Protein AF-A0A7C1DIM2-F1 (afdb_monomer_lite)

Structure (mmCIF, N/CA/C/O backbone):
data_AF-A0A7C1DIM2-F1
#
_entry.id   AF-A0A7C1DIM2-F1
#
loop_
_atom_site.group_PDB
_atom_site.id
_atom_site.type_symbol
_atom_site.label_atom_id
_atom_site.label_alt_id
_atom_site.label_comp_id
_atom_site.label_asym_id
_atom_site.label_entity_id
_atom_site.label_seq_id
_atom_site.pdbx_PDB_ins_code
_atom_site.Cartn_x
_atom_site.Cartn_y
_atom_site.Cartn_z
_atom_site.occupancy
_atom_site.B_iso_or_equiv
_atom_site.auth_seq_id
_atom_site.auth_comp_id
_atom_site.auth_asym_id
_atom_site.auth_atom_id
_atom_site.pdbx_PDB_model_num
ATOM 1 N N . MET A 1 1 ? -17.352 -1.803 -14.421 1.00 84.50 1 MET A N 1
ATOM 2 C CA . MET A 1 1 ? -17.605 -0.349 -14.544 1.00 84.50 1 MET A CA 1
ATOM 3 C C . MET A 1 1 ? -16.913 0.387 -13.408 1.00 84.50 1 MET A C 1
ATOM 5 O O . MET A 1 1 ? -17.010 -0.061 -12.271 1.00 84.50 1 MET A O 1
ATOM 9 N N . TRP A 1 2 ? -16.208 1.483 -13.698 1.00 91.88 2 TRP A N 1
ATOM 10 C CA . TRP A 1 2 ? -15.496 2.298 -12.698 1.00 91.88 2 TRP A CA 1
ATOM 11 C C . TRP A 1 2 ? -16.422 2.779 -11.565 1.00 91.88 2 TRP A C 1
ATOM 13 O O . TRP A 1 2 ? -16.043 2.716 -10.401 1.00 91.88 2 TRP A O 1
ATOM 23 N N . ILE A 1 3 ? -17.680 3.097 -11.897 1.00 95.25 3 ILE A N 1
ATOM 24 C CA . ILE A 1 3 ? -18.741 3.453 -10.940 1.00 95.25 3 ILE A CA 1
ATOM 25 C C . ILE A 1 3 ? -18.982 2.374 -9.875 1.00 95.25 3 ILE A C 1
ATOM 27 O O . ILE A 1 3 ? -19.107 2.697 -8.701 1.00 95.25 3 ILE A O 1
ATOM 31 N N . PHE A 1 4 ? -18.998 1.091 -10.253 1.00 95.81 4 PHE A N 1
ATOM 32 C CA . PHE A 1 4 ? -19.276 0.008 -9.305 1.00 95.81 4 PHE A CA 1
ATOM 33 C C . PHE A 1 4 ? -18.142 -0.148 -8.287 1.00 95.81 4 PHE A C 1
ATOM 35 O O . PHE A 1 4 ? -18.391 -0.423 -7.119 1.00 95.81 4 PHE A O 1
ATOM 42 N N . ARG A 1 5 ? -16.890 0.089 -8.712 1.00 94.75 5 ARG A N 1
ATOM 43 C CA . ARG A 1 5 ? -15.733 0.083 -7.804 1.00 94.75 5 ARG A CA 1
ATOM 44 C C . ARG A 1 5 ? -15.841 1.202 -6.772 1.00 94.75 5 ARG A C 1
ATOM 46 O O . ARG A 1 5 ? -15.668 0.935 -5.591 1.00 94.75 5 ARG A O 1
ATOM 53 N N . TRP A 1 6 ? -16.166 2.423 -7.197 1.00 96.12 6 TRP A N 1
ATOM 54 C CA . TRP A 1 6 ? -16.351 3.545 -6.272 1.00 96.12 6 TRP A CA 1
ATOM 55 C C . TRP A 1 6 ? -17.546 3.362 -5.345 1.00 96.12 6 TRP A C 1
ATOM 57 O O . TRP A 1 6 ? -17.429 3.660 -4.163 1.00 96.12 6 TRP A O 1
ATOM 67 N N . LEU A 1 7 ? -18.659 2.822 -5.850 1.00 96.75 7 LEU A N 1
ATOM 68 C CA . LEU A 1 7 ? -19.821 2.502 -5.026 1.00 96.75 7 LEU A CA 1
ATOM 69 C C . LEU A 1 7 ? -19.458 1.484 -3.941 1.00 96.75 7 LEU A C 1
ATOM 71 O O . LEU A 1 7 ? -19.771 1.700 -2.776 1.00 96.75 7 LEU A O 1
ATOM 75 N N . LEU A 1 8 ? -18.744 0.414 -4.302 1.00 96.19 8 LEU A N 1
ATOM 76 C CA . LEU A 1 8 ? -18.275 -0.582 -3.341 1.00 96.19 8 LEU A CA 1
ATOM 77 C C . LEU A 1 8 ? -17.358 0.049 -2.282 1.00 96.19 8 LEU A C 1
ATOM 79 O O . LEU A 1 8 ? -17.540 -0.200 -1.096 1.00 96.19 8 LEU A O 1
ATOM 83 N N . ILE A 1 9 ? -16.413 0.899 -2.697 1.00 95.44 9 ILE A N 1
ATOM 84 C CA . ILE A 1 9 ? -15.520 1.621 -1.776 1.00 95.44 9 ILE A CA 1
ATOM 85 C C . ILE A 1 9 ? -16.326 2.515 -0.825 1.00 95.44 9 ILE A C 1
ATOM 87 O O . ILE A 1 9 ? -16.066 2.513 0.374 1.00 95.44 9 ILE A O 1
ATOM 91 N N . ALA A 1 10 ? -17.326 3.240 -1.331 1.00 96.31 10 ALA A N 1
ATOM 92 C CA . ALA A 1 10 ? -18.186 4.091 -0.516 1.00 96.31 10 ALA A CA 1
ATOM 93 C C . ALA A 1 10 ? -19.004 3.277 0.502 1.00 96.31 10 ALA A C 1
ATOM 95 O O . ALA A 1 10 ? -19.088 3.660 1.667 1.00 96.31 10 ALA A O 1
ATOM 96 N N . VAL A 1 11 ? -19.554 2.130 0.088 1.00 97.31 11 VAL A N 1
ATOM 97 C CA . VAL A 1 11 ? -20.272 1.204 0.979 1.00 97.31 11 VAL A CA 1
ATOM 98 C C . VAL A 1 11 ? -19.344 0.675 2.070 1.00 97.31 11 VAL A C 1
ATOM 100 O O . VAL A 1 11 ? -19.701 0.712 3.244 1.00 97.31 11 VAL A O 1
ATOM 103 N N . VAL A 1 12 ? -18.133 0.241 1.715 1.00 95.75 12 VAL A N 1
ATOM 104 C CA . VAL A 1 12 ? -17.136 -0.219 2.693 1.00 95.75 12 VAL A CA 1
ATOM 105 C C . VAL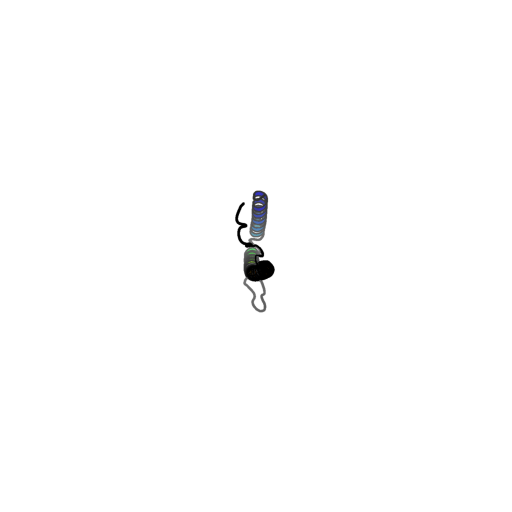 A 1 12 ? -16.773 0.900 3.673 1.00 95.75 12 VAL A C 1
ATOM 107 O O . VAL A 1 12 ? -16.733 0.661 4.876 1.00 95.75 12 VAL A O 1
ATOM 110 N N . MET A 1 13 ? -16.582 2.132 3.194 1.00 94.94 13 MET A N 1
ATOM 111 C CA . MET A 1 13 ? -16.312 3.289 4.055 1.00 94.94 13 MET A CA 1
ATOM 112 C C . MET A 1 13 ? -17.460 3.579 5.029 1.00 94.94 13 MET A C 1
ATOM 114 O O . MET A 1 13 ? -17.207 3.825 6.206 1.00 94.94 13 MET A O 1
ATOM 118 N N . LEU A 1 14 ? -18.713 3.509 4.570 1.00 96.56 14 LEU A N 1
ATOM 119 C CA . LEU A 1 14 ? -19.895 3.659 5.425 1.00 96.56 14 LEU A CA 1
ATOM 120 C C . LEU A 1 14 ? -19.961 2.576 6.505 1.00 96.56 14 LEU A C 1
ATOM 122 O O . LEU A 1 14 ? -20.263 2.890 7.652 1.00 96.56 14 LEU A O 1
ATOM 126 N N . LEU A 1 15 ? -19.640 1.325 6.164 1.00 95.38 15 LEU A N 1
ATOM 127 C CA . LEU A 1 15 ? -19.596 0.226 7.132 1.00 95.38 15 LEU A CA 1
ATOM 128 C C . LEU A 1 15 ? -18.508 0.440 8.188 1.00 95.38 15 LEU A C 1
ATOM 130 O O . LEU A 1 15 ? -18.771 0.257 9.374 1.00 95.38 15 LEU A O 1
ATOM 134 N N . ILE A 1 16 ? -17.310 0.864 7.776 1.00 92.69 16 ILE A N 1
ATOM 135 C CA . ILE A 1 16 ? -16.204 1.159 8.698 1.00 92.69 16 ILE A CA 1
ATOM 136 C C . ILE A 1 16 ? -16.585 2.306 9.639 1.00 92.69 16 ILE A C 1
ATOM 138 O O . ILE A 1 16 ? -16.391 2.206 10.850 1.00 92.69 16 ILE A O 1
ATOM 142 N N . LEU A 1 17 ? -17.164 3.381 9.099 1.00 94.00 17 LEU A N 1
ATOM 143 C CA . LEU A 1 17 ? -17.576 4.532 9.896 1.00 94.00 17 LEU A CA 1
ATOM 144 C C . LEU A 1 17 ? -18.721 4.175 10.853 1.00 94.00 17 LEU A C 1
ATOM 146 O O . LEU A 1 17 ? -18.674 4.539 12.025 1.00 94.00 17 LEU A O 1
ATOM 150 N N . GLY A 1 18 ? -19.718 3.427 10.375 1.00 94.06 18 GLY A N 1
ATOM 151 C CA . GLY A 1 18 ? -20.825 2.933 11.192 1.00 94.06 18 GLY A CA 1
ATOM 152 C C . GLY A 1 18 ? -20.340 2.039 12.332 1.00 94.06 18 GLY A C 1
ATOM 153 O O . GLY A 1 18 ? -20.749 2.227 13.475 1.00 94.06 18 GLY A O 1
ATOM 154 N N . PHE A 1 19 ? -19.398 1.135 12.048 1.00 93.06 19 PHE A N 1
ATOM 155 C CA . PHE A 1 19 ? -18.739 0.321 13.067 1.00 93.06 19 PHE A CA 1
ATOM 156 C C . PHE A 1 19 ? -18.020 1.188 14.109 1.00 93.06 19 PHE A C 1
ATOM 158 O O . PHE A 1 19 ? -18.172 0.955 15.307 1.00 93.06 19 PHE A O 1
ATOM 165 N N 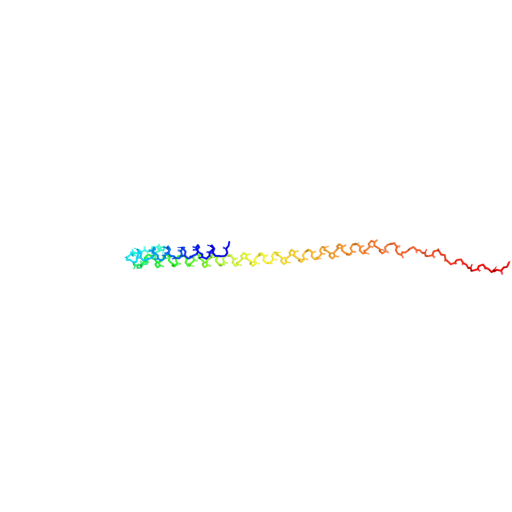. ALA A 1 20 ? -17.265 2.202 13.682 1.00 92.31 20 ALA A N 1
ATOM 166 C CA . ALA A 1 20 ? -16.542 3.076 14.601 1.00 92.31 20 ALA A CA 1
ATOM 167 C C . ALA A 1 20 ? -17.483 3.883 15.506 1.00 92.31 20 ALA A C 1
ATOM 169 O O . ALA A 1 20 ? -17.220 3.991 16.701 1.00 92.31 20 ALA A O 1
ATOM 170 N N . LEU A 1 21 ? -18.591 4.396 14.960 1.00 93.94 21 LEU A N 1
ATOM 171 C CA . LEU A 1 21 ? -19.607 5.116 15.732 1.00 93.94 21 LEU A CA 1
ATOM 172 C C . LEU A 1 21 ? -20.300 4.202 16.747 1.00 93.94 21 LEU A C 1
ATOM 174 O O . LEU A 1 21 ? -20.436 4.568 17.910 1.00 93.94 21 LEU A O 1
ATOM 178 N N . GLN A 1 22 ? -20.692 2.993 16.338 1.00 93.94 22 GLN A N 1
ATOM 179 C CA . GLN A 1 22 ? -21.377 2.048 17.223 1.00 93.94 22 GLN A CA 1
ATOM 180 C C . GLN A 1 22 ? -20.485 1.553 18.374 1.00 93.94 22 GLN A C 1
ATOM 182 O O . GLN A 1 22 ? -20.988 1.189 19.433 1.00 93.94 22 GLN A O 1
ATOM 187 N N . ASN A 1 23 ? -19.165 1.549 18.179 1.00 93.38 23 ASN A N 1
ATOM 188 C CA . ASN A 1 23 ? -18.190 1.080 19.164 1.00 93.38 23 ASN A CA 1
ATOM 189 C C . ASN A 1 23 ? -17.358 2.229 19.762 1.00 93.38 23 ASN A C 1
ATOM 191 O O . ASN A 1 23 ? -16.276 1.988 20.295 1.00 93.38 23 ASN A O 1
ATOM 195 N N . GLN A 1 24 ? -17.834 3.478 19.680 1.00 90.44 24 GLN A N 1
ATOM 196 C CA . GLN A 1 24 ? -17.068 4.654 20.107 1.00 90.44 24 GLN A CA 1
ATOM 197 C C . GLN A 1 24 ? -16.731 4.637 21.607 1.00 90.44 24 GLN A C 1
ATOM 199 O O . GLN A 1 24 ? -15.643 5.057 21.996 1.00 90.44 24 GLN A O 1
ATOM 204 N N . GLU A 1 25 ? -17.641 4.137 22.443 1.00 92.75 25 GLU A N 1
ATOM 205 C CA . GLU A 1 25 ? -17.458 4.062 23.899 1.00 92.75 25 GLU A CA 1
ATOM 206 C C . GLU A 1 25 ? -16.668 2.822 24.344 1.00 92.75 25 GLU A C 1
ATOM 208 O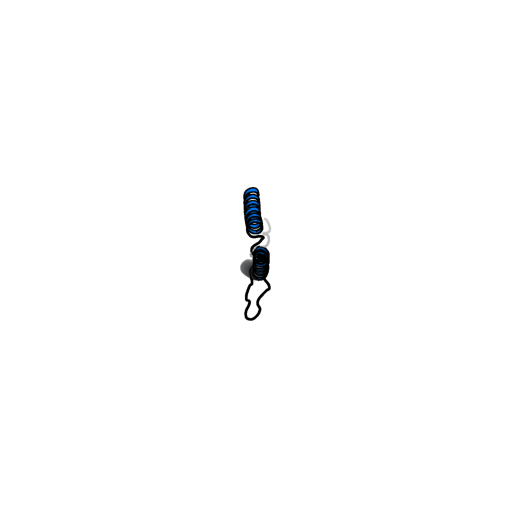 O . GLU A 1 25 ? -16.227 2.737 25.492 1.00 92.75 25 GLU A O 1
ATOM 213 N N . GLN A 1 26 ? -16.460 1.850 23.449 1.00 92.56 26 GLN A N 1
ATOM 214 C CA . GLN A 1 26 ? -15.709 0.647 23.784 1.00 92.56 26 GLN A CA 1
ATOM 215 C C . GLN A 1 26 ? -14.220 0.961 23.858 1.00 92.56 26 GLN A C 1
ATOM 217 O O . GLN A 1 26 ? -13.604 1.407 22.886 1.00 92.56 26 GLN A O 1
ATOM 222 N N . THR A 1 27 ? -13.627 0.663 25.009 1.00 94.62 27 THR A N 1
ATOM 223 C CA . THR A 1 27 ? -12.187 0.771 25.227 1.00 94.62 27 THR A CA 1
ATOM 224 C C . THR A 1 27 ? -11.588 -0.602 25.475 1.00 94.62 27 THR A C 1
ATOM 226 O O . THR A 1 27 ? -12.221 -1.477 26.065 1.00 94.62 27 THR A O 1
ATOM 229 N N . VAL A 1 28 ? -10.371 -0.801 24.980 1.00 92.88 28 VAL A N 1
ATOM 230 C CA . VAL A 1 28 ? -9.628 -2.051 25.122 1.00 92.88 28 VAL A CA 1
ATOM 231 C C . VAL A 1 28 ? -8.166 -1.751 25.435 1.00 92.88 28 VAL A C 1
ATOM 233 O O . VAL A 1 28 ? -7.607 -0.748 24.979 1.00 92.88 28 VAL A O 1
ATOM 236 N N . SER A 1 29 ? -7.538 -2.638 26.200 1.00 93.31 29 SER A N 1
ATOM 237 C CA . SER A 1 29 ? -6.091 -2.672 26.385 1.00 93.31 29 SER A CA 1
ATOM 238 C C . SER A 1 29 ? -5.493 -3.782 25.524 1.00 93.31 29 SER A C 1
ATOM 240 O O . SER A 1 29 ? -6.036 -4.884 25.421 1.00 93.31 29 SER A O 1
ATOM 242 N N . VAL A 1 30 ? -4.372 -3.488 24.866 1.00 92.00 30 VAL A N 1
ATOM 243 C CA . VAL A 1 30 ? -3.650 -4.450 24.032 1.00 92.00 30 VAL A CA 1
ATOM 244 C C . VAL A 1 30 ? -2.326 -4.759 24.701 1.00 92.00 30 VAL A C 1
ATOM 246 O O . VAL A 1 30 ? -1.555 -3.858 25.030 1.00 92.00 30 VAL A O 1
ATOM 249 N N . ASN A 1 31 ? -2.055 -6.049 24.874 1.00 92.06 31 ASN A N 1
ATOM 250 C CA . ASN A 1 31 ? -0.786 -6.533 25.397 1.00 92.06 31 ASN A CA 1
ATOM 251 C C . ASN A 1 31 ? 0.128 -6.901 24.229 1.00 92.06 31 ASN A C 1
ATOM 253 O O . ASN A 1 31 ? -0.200 -7.776 23.427 1.00 92.06 31 ASN A O 1
ATOM 257 N N . ILE A 1 32 ? 1.272 -6.231 24.134 1.00 89.25 32 ILE A N 1
ATOM 258 C CA . ILE A 1 32 ? 2.294 -6.468 23.117 1.00 89.25 32 ILE A CA 1
ATOM 259 C C . ILE A 1 32 ? 3.579 -6.865 23.834 1.00 89.25 32 ILE A C 1
ATOM 261 O O . ILE A 1 32 ? 4.258 -6.026 24.428 1.00 89.25 32 ILE A O 1
ATOM 265 N N . LEU A 1 33 ? 3.911 -8.157 23.767 1.00 90.50 33 LEU A N 1
ATOM 266 C CA . LEU A 1 33 ? 5.000 -8.776 24.527 1.00 90.50 33 LEU A CA 1
ATOM 267 C C . LEU A 1 33 ? 4.862 -8.462 26.031 1.00 90.50 33 LEU A C 1
ATOM 269 O O . LEU A 1 33 ? 4.021 -9.060 26.693 1.00 90.50 33 LEU A O 1
ATOM 273 N N . ASN A 1 34 ? 5.640 -7.503 26.543 1.00 92.38 34 ASN A N 1
ATOM 274 C CA . ASN A 1 34 ? 5.649 -7.090 27.951 1.00 92.38 34 ASN A CA 1
ATOM 275 C C . ASN A 1 34 ? 5.072 -5.683 28.180 1.00 92.38 34 ASN A C 1
ATOM 277 O O . ASN A 1 34 ? 5.132 -5.169 29.295 1.00 92.38 34 ASN A O 1
ATOM 281 N N . TYR A 1 35 ? 4.549 -5.035 27.138 1.00 89.50 35 TYR A N 1
ATOM 282 C CA . TYR A 1 35 ? 3.949 -3.709 27.228 1.00 89.50 35 TYR A CA 1
ATOM 283 C C . TYR A 1 35 ? 2.431 -3.804 27.092 1.00 89.50 35 TYR A C 1
ATOM 285 O O . TYR A 1 35 ? 1.927 -4.397 26.140 1.00 89.50 35 TYR A O 1
ATOM 293 N N . SER A 1 36 ? 1.707 -3.201 28.031 1.00 91.38 36 SER A N 1
ATOM 294 C CA . SER A 1 36 ? 0.254 -3.062 27.959 1.00 91.38 36 SER A CA 1
ATOM 295 C C . SER A 1 36 ? -0.086 -1.617 27.633 1.00 91.38 36 SER A C 1
ATOM 297 O O . SER A 1 36 ? 0.397 -0.695 28.295 1.00 91.38 36 SER A O 1
ATOM 299 N N . THR A 1 37 ? -0.891 -1.406 26.595 1.00 89.75 37 THR A N 1
ATOM 300 C CA . THR A 1 37 ? -1.381 -0.066 26.277 1.00 89.75 37 THR A CA 1
ATOM 301 C C . THR A 1 37 ? -2.412 0.375 27.320 1.00 89.75 37 THR A C 1
ATOM 303 O O . THR A 1 37 ? -3.140 -0.468 27.853 1.00 89.75 37 THR A O 1
ATOM 306 N N . PRO A 1 38 ? -2.560 1.687 27.581 1.00 89.75 38 PRO A N 1
ATOM 307 C CA . PRO A 1 38 ? -3.722 2.179 28.317 1.00 89.75 38 PRO A CA 1
ATOM 308 C C . PRO A 1 38 ? -5.024 1.785 27.599 1.00 89.75 38 PRO A C 1
ATOM 310 O O . PRO A 1 38 ? -5.003 1.413 26.422 1.00 89.75 38 PRO A O 1
ATOM 313 N N . ASN A 1 39 ? -6.157 1.881 28.304 1.00 92.88 39 ASN A N 1
ATOM 314 C CA . ASN A 1 39 ? -7.474 1.683 27.699 1.00 92.88 39 ASN A CA 1
ATOM 315 C C . ASN A 1 39 ? -7.689 2.734 26.610 1.00 92.88 39 ASN A C 1
ATOM 317 O O . ASN A 1 39 ? -7.897 3.914 26.893 1.00 92.88 39 ASN A O 1
ATOM 321 N N . LEU A 1 40 ? -7.598 2.288 25.361 1.00 92.25 40 LEU A N 1
ATOM 322 C CA . LEU A 1 40 ? -7.782 3.112 24.179 1.00 92.25 40 LEU A CA 1
ATOM 323 C C . LEU A 1 40 ? -9.082 2.708 23.488 1.00 92.25 40 LEU A C 1
ATOM 325 O O . LEU A 1 40 ? -9.479 1.542 23.572 1.00 92.25 40 LEU A O 1
ATOM 329 N N . PRO A 1 41 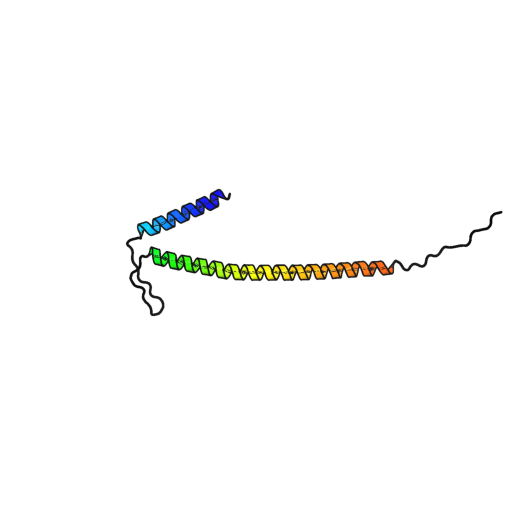? -9.749 3.634 22.783 1.00 93.56 41 PRO A N 1
ATOM 330 C CA . PRO A 1 41 ? -10.936 3.289 22.019 1.00 93.56 41 PRO A CA 1
ATOM 331 C C . PRO A 1 41 ? -10.641 2.197 20.984 1.00 93.56 41 PRO A C 1
ATOM 333 O O . PRO A 1 41 ? -9.639 2.265 20.265 1.00 93.56 41 PRO A O 1
ATOM 336 N N . LEU A 1 42 ? -11.528 1.206 20.878 1.00 92.12 42 LEU A N 1
ATOM 337 C CA . LEU A 1 42 ? -11.344 0.041 20.008 1.00 92.12 42 LEU A CA 1
ATOM 338 C C . LEU A 1 42 ? -11.104 0.442 18.545 1.00 92.12 42 LEU A C 1
ATOM 340 O O . LEU A 1 42 ? -10.207 -0.089 17.886 1.00 92.12 42 LEU A O 1
ATOM 344 N N . TYR A 1 43 ? -11.872 1.416 18.049 1.00 91.12 43 TYR A N 1
ATOM 345 C CA . TYR A 1 43 ? -11.754 1.897 16.672 1.00 91.12 43 TYR A CA 1
ATOM 346 C C . TYR A 1 43 ? -10.352 2.448 16.366 1.00 91.12 43 TYR A C 1
ATOM 348 O O . TYR A 1 43 ? -9.849 2.258 15.261 1.00 91.12 43 TYR A O 1
ATOM 356 N N . LEU A 1 44 ? -9.691 3.086 17.341 1.00 91.75 44 LEU A N 1
ATOM 357 C CA . LEU A 1 44 ? -8.370 3.685 17.158 1.00 91.75 44 LEU A CA 1
ATOM 358 C C . LEU A 1 44 ? -7.312 2.603 16.933 1.00 91.75 44 LEU A C 1
ATOM 360 O O . LEU A 1 44 ? -6.524 2.689 15.992 1.00 91.75 44 LEU A O 1
ATOM 364 N N . ILE A 1 45 ? -7.322 1.565 17.770 1.00 92.56 45 ILE A N 1
ATOM 365 C CA . ILE A 1 45 ? -6.408 0.424 17.643 1.00 92.56 45 ILE A CA 1
ATOM 366 C C . ILE A 1 45 ? -6.631 -0.286 16.308 1.00 92.56 45 ILE A C 1
ATOM 368 O O . ILE A 1 45 ? -5.667 -0.612 15.615 1.00 92.56 45 ILE A O 1
ATOM 372 N N . LEU A 1 46 ? -7.894 -0.482 15.920 1.00 92.44 46 LEU A N 1
ATOM 373 C CA . LEU A 1 46 ? -8.235 -1.138 14.664 1.00 92.44 46 LEU A CA 1
ATOM 374 C C . LEU A 1 46 ? -7.732 -0.337 13.453 1.00 92.44 46 LEU A C 1
ATOM 376 O O . LEU A 1 46 ? -7.180 -0.921 12.522 1.00 92.44 46 LEU A O 1
ATOM 380 N N . TYR A 1 47 ? -7.844 0.995 13.482 1.00 92.25 47 TYR A N 1
ATOM 381 C CA . TYR A 1 47 ? -7.301 1.866 12.437 1.00 92.25 47 TYR A CA 1
ATOM 382 C C . TYR A 1 47 ? -5.778 1.835 12.368 1.00 92.25 47 TYR A C 1
ATOM 384 O O . TYR A 1 47 ? -5.230 1.786 11.267 1.00 92.25 47 TYR A O 1
ATOM 392 N N . ILE A 1 48 ? -5.088 1.815 13.510 1.00 93.50 48 ILE A N 1
ATOM 393 C CA . ILE A 1 48 ? -3.626 1.694 13.544 1.00 93.50 48 ILE A CA 1
ATOM 394 C C . ILE A 1 48 ? -3.192 0.346 12.960 1.00 93.50 48 ILE A C 1
ATOM 396 O O . ILE A 1 48 ? -2.311 0.308 12.103 1.00 93.50 48 ILE A O 1
ATOM 400 N N . ALA A 1 49 ? -3.832 -0.752 13.369 1.00 93.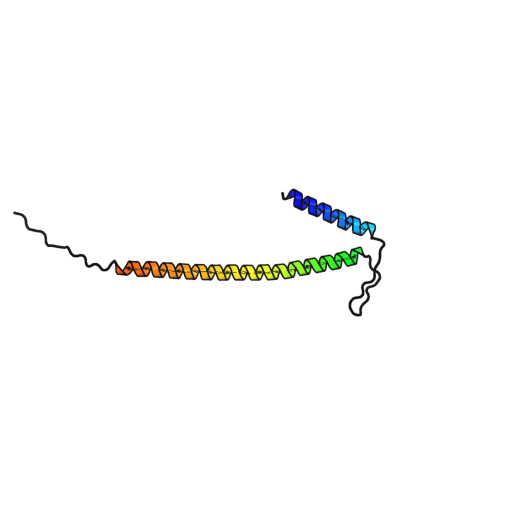44 49 ALA A N 1
ATOM 401 C CA . ALA A 1 49 ? -3.527 -2.088 12.865 1.00 93.44 49 ALA A CA 1
ATOM 402 C C . ALA A 1 49 ? -3.799 -2.208 11.356 1.00 93.44 49 ALA A C 1
ATOM 404 O O . ALA A 1 49 ? -2.956 -2.708 10.608 1.00 93.44 49 ALA A O 1
ATOM 405 N N . PHE A 1 50 ? -4.943 -1.695 10.894 1.00 94.62 50 PHE A N 1
ATOM 406 C CA . PHE A 1 50 ? -5.289 -1.659 9.475 1.00 94.62 50 PHE A CA 1
ATOM 407 C C . PHE A 1 50 ? -4.297 -0.809 8.672 1.00 94.62 50 PHE A C 1
ATOM 409 O O . PHE A 1 50 ? -3.794 -1.255 7.641 1.00 94.62 50 PHE A O 1
ATOM 416 N N . GLY A 1 51 ? -3.967 0.388 9.163 1.00 96.31 51 GLY A N 1
ATOM 417 C CA . GLY A 1 51 ? -2.998 1.283 8.537 1.00 96.31 51 GLY A CA 1
ATOM 418 C C . GLY A 1 51 ? -1.605 0.662 8.451 1.00 96.31 51 GLY A C 1
ATOM 419 O O . GLY A 1 51 ? -0.981 0.700 7.393 1.00 96.31 51 GLY A O 1
ATOM 420 N N . ALA A 1 52 ? -1.139 0.015 9.521 1.00 96.81 52 ALA A N 1
ATOM 421 C CA . ALA A 1 52 ? 0.126 -0.713 9.527 1.00 96.81 52 ALA A CA 1
ATOM 422 C C . ALA A 1 52 ? 0.123 -1.866 8.510 1.00 96.81 52 ALA A C 1
ATOM 424 O O . ALA A 1 52 ? 1.071 -2.007 7.737 1.00 96.81 52 ALA A O 1
ATOM 425 N N . GLY A 1 53 ? -0.960 -2.647 8.450 1.00 97.19 53 GLY A N 1
ATOM 426 C CA . GLY A 1 53 ? -1.133 -3.704 7.452 1.00 97.19 53 GLY A CA 1
ATOM 427 C C . GLY A 1 53 ? -1.108 -3.173 6.016 1.00 97.19 53 GLY A C 1
ATOM 428 O O . GLY A 1 53 ? -0.433 -3.743 5.160 1.00 97.19 53 GLY A O 1
ATOM 429 N N . LEU A 1 54 ? -1.776 -2.045 5.756 1.00 97.06 54 LEU A N 1
ATOM 430 C CA . LEU A 1 54 ? -1.776 -1.396 4.445 1.00 97.06 54 LEU A CA 1
ATOM 431 C C . LEU A 1 54 ? -0.375 -0.908 4.056 1.00 97.06 54 LEU A C 1
ATOM 433 O O . LEU A 1 54 ? 0.063 -1.145 2.932 1.00 97.06 54 LEU A O 1
ATOM 437 N N . LEU A 1 55 ? 0.347 -0.272 4.981 1.00 97.94 55 LEU A N 1
ATOM 438 C CA . LEU A 1 55 ? 1.720 0.180 4.747 1.00 97.94 55 LEU A CA 1
ATOM 439 C C . LEU A 1 55 ? 2.658 -0.992 4.449 1.00 97.94 55 LEU A C 1
ATOM 441 O O . LEU A 1 55 ? 3.438 -0.923 3.497 1.00 97.94 55 LEU A O 1
ATOM 445 N N . LEU A 1 56 ? 2.549 -2.088 5.205 1.00 97.94 56 LEU A N 1
ATOM 446 C CA . LEU A 1 56 ? 3.310 -3.309 4.942 1.00 97.94 56 LEU A CA 1
ATOM 447 C C . LEU A 1 56 ? 2.979 -3.894 3.568 1.00 97.94 56 LEU A C 1
ATOM 449 O O . LEU A 1 56 ? 3.889 -4.251 2.821 1.00 97.94 56 LEU A O 1
ATOM 453 N N . TRP A 1 57 ? 1.699 -3.945 3.199 1.00 97.56 57 TRP A N 1
ATOM 454 C CA . TRP A 1 57 ? 1.282 -4.418 1.882 1.00 97.56 57 TRP A CA 1
ATOM 455 C C . TRP A 1 57 ? 1.866 -3.560 0.753 1.00 97.56 57 TRP A C 1
ATOM 457 O O . TRP A 1 57 ? 2.414 -4.107 -0.205 1.00 97.56 57 TRP A O 1
ATOM 467 N N . VAL A 1 58 ? 1.821 -2.227 0.879 1.00 97.81 58 VAL A N 1
ATOM 468 C CA . VAL A 1 58 ? 2.431 -1.308 -0.098 1.00 97.81 58 VAL A CA 1
ATOM 469 C C . VAL A 1 58 ? 3.936 -1.547 -0.198 1.00 97.81 58 VAL A C 1
ATOM 471 O O . VAL A 1 58 ? 4.458 -1.645 -1.307 1.00 97.81 58 VAL A O 1
ATOM 474 N N . ALA A 1 59 ? 4.632 -1.688 0.932 1.00 97.88 59 ALA A N 1
ATOM 475 C CA . ALA A 1 59 ? 6.071 -1.935 0.952 1.00 97.88 59 ALA A CA 1
ATOM 476 C C . ALA A 1 59 ? 6.438 -3.253 0.247 1.00 97.88 59 ALA A C 1
ATOM 478 O O . ALA A 1 59 ? 7.304 -3.268 -0.630 1.00 97.88 59 ALA A O 1
ATOM 479 N N . VAL A 1 60 ? 5.742 -4.349 0.567 1.00 97.62 60 VAL A N 1
ATOM 480 C CA . VAL A 1 60 ? 5.954 -5.660 -0.072 1.00 97.62 60 VAL A CA 1
ATOM 481 C C . VAL A 1 60 ? 5.641 -5.599 -1.569 1.00 97.62 60 VAL A C 1
ATOM 483 O O . VAL A 1 60 ? 6.435 -6.061 -2.393 1.00 97.62 60 VAL A O 1
ATOM 486 N N . SER A 1 61 ? 4.519 -4.978 -1.937 1.00 97.69 61 SER A N 1
ATOM 487 C CA . SER A 1 61 ? 4.108 -4.803 -3.332 1.00 97.69 61 SER A CA 1
ATOM 488 C C . SER A 1 61 ? 5.135 -3.994 -4.130 1.00 97.69 61 SER A C 1
ATOM 490 O O . SER A 1 61 ? 5.509 -4.387 -5.235 1.00 97.69 61 SER A O 1
ATOM 492 N N . MET A 1 62 ? 5.681 -2.921 -3.551 1.00 97.69 62 MET A N 1
ATOM 493 C CA . MET A 1 62 ? 6.725 -2.111 -4.181 1.00 97.69 62 MET A CA 1
ATOM 494 C C . MET A 1 62 ? 7.960 -2.952 -4.522 1.00 97.69 62 MET A C 1
ATOM 496 O O . MET A 1 62 ? 8.444 -2.914 -5.653 1.00 97.69 62 MET A O 1
ATOM 500 N N . VAL A 1 63 ? 8.442 -3.765 -3.576 1.00 97.44 63 VAL A N 1
ATOM 501 C CA . VAL A 1 63 ? 9.584 -4.665 -3.809 1.00 97.44 63 VAL A CA 1
ATOM 502 C C . VAL A 1 63 ? 9.287 -5.648 -4.943 1.00 97.44 63 VAL A C 1
ATOM 504 O O . VAL A 1 63 ? 10.146 -5.885 -5.793 1.00 97.44 63 VAL A O 1
ATOM 507 N N . HIS A 1 64 ? 8.073 -6.198 -4.999 1.00 97.25 64 HIS A N 1
ATOM 508 C CA . HIS A 1 64 ? 7.663 -7.087 -6.088 1.00 97.25 64 HIS A CA 1
ATOM 509 C C . HIS A 1 64 ? 7.677 -6.366 -7.439 1.00 97.25 64 HIS A C 1
ATOM 511 O O . HIS A 1 64 ? 8.275 -6.862 -8.391 1.00 97.25 64 HIS A O 1
ATOM 517 N N . VAL A 1 65 ? 7.094 -5.169 -7.523 1.00 97.31 65 VAL A N 1
ATOM 518 C CA . VAL A 1 65 ? 7.066 -4.375 -8.760 1.00 97.31 65 VAL A CA 1
ATOM 519 C C . VAL A 1 65 ? 8.479 -4.060 -9.258 1.00 97.31 65 VAL A C 1
ATOM 521 O O . VAL A 1 65 ? 8.737 -4.148 -10.460 1.00 97.31 65 VAL A O 1
ATOM 524 N N . LEU A 1 66 ? 9.410 -3.737 -8.357 1.00 96.88 66 LEU A N 1
ATOM 525 C CA . LEU A 1 66 ? 10.809 -3.492 -8.716 1.00 96.88 66 LEU A CA 1
ATOM 526 C C . LEU A 1 66 ? 11.488 -4.750 -9.276 1.00 96.88 66 LEU A C 1
ATOM 528 O O . LEU A 1 66 ? 12.152 -4.669 -10.311 1.00 96.88 66 LEU A O 1
ATOM 532 N N . LYS A 1 67 ? 11.275 -5.916 -8.652 1.00 96.69 67 LYS A N 1
ATOM 533 C CA . LYS A 1 67 ? 11.786 -7.201 -9.160 1.00 96.69 67 LYS A CA 1
ATOM 534 C C . LYS A 1 67 ? 11.246 -7.509 -10.557 1.00 96.69 67 LYS A C 1
ATOM 536 O O . LYS A 1 67 ? 12.028 -7.810 -11.455 1.00 96.69 67 LYS A O 1
ATOM 541 N N . LEU A 1 68 ? 9.936 -7.354 -10.754 1.00 97.19 68 LEU A N 1
ATOM 542 C CA . LEU A 1 68 ? 9.283 -7.589 -12.044 1.00 97.19 68 LEU A CA 1
ATOM 543 C C . LEU A 1 68 ? 9.827 -6.654 -13.133 1.00 97.19 68 LEU A C 1
ATOM 545 O O . LEU A 1 68 ? 10.116 -7.097 -14.241 1.00 97.19 68 LEU A O 1
ATOM 549 N N . LYS A 1 69 ? 10.028 -5.366 -12.826 1.00 96.44 69 LYS A N 1
ATOM 550 C CA . LYS A 1 69 ? 10.649 -4.417 -13.767 1.00 96.44 69 LYS A CA 1
ATOM 551 C C . LYS A 1 69 ? 12.074 -4.828 -14.145 1.00 96.44 69 LYS A C 1
ATOM 553 O O . LYS A 1 69 ? 12.439 -4.721 -15.316 1.00 96.44 69 LYS A O 1
ATOM 558 N N . GLY A 1 70 ? 12.862 -5.309 -13.182 1.00 96.50 70 GLY A N 1
ATOM 559 C CA . GLY A 1 70 ? 14.208 -5.825 -13.438 1.00 96.50 70 GLY A CA 1
ATOM 560 C C . GLY A 1 70 ? 14.204 -7.044 -14.363 1.00 96.50 70 GLY A C 1
ATOM 561 O O . GLY A 1 70 ? 14.983 -7.105 -15.314 1.00 96.50 70 GLY A O 1
ATOM 562 N N . GLU A 1 71 ? 13.285 -7.980 -14.136 1.00 96.88 71 GLU A N 1
ATOM 563 C CA . GLU A 1 71 ? 13.130 -9.170 -14.973 1.00 96.88 71 GLU A CA 1
ATOM 564 C C . GLU A 1 71 ? 12.698 -8.822 -16.403 1.00 96.88 71 GLU A C 1
ATOM 566 O O . GLU A 1 71 ? 13.301 -9.313 -17.358 1.00 96.88 71 GLU A O 1
ATOM 571 N N . ILE A 1 72 ? 11.744 -7.897 -16.565 1.00 97.75 72 ILE A N 1
ATOM 572 C CA . ILE A 1 72 ? 11.339 -7.378 -17.880 1.00 97.75 72 ILE A CA 1
ATOM 573 C C . ILE A 1 72 ? 12.547 -6.805 -18.629 1.00 97.75 72 ILE A C 1
ATOM 575 O O . ILE A 1 72 ? 12.749 -7.121 -19.802 1.00 97.75 72 ILE A O 1
ATOM 579 N N . HIS A 1 73 ? 13.375 -5.995 -17.963 1.00 96.44 73 HIS A N 1
ATOM 580 C CA . HIS A 1 73 ? 14.552 -5.401 -18.595 1.00 96.44 73 HIS A CA 1
ATOM 581 C C . HIS A 1 73 ? 15.581 -6.461 -19.020 1.00 96.44 73 HIS A C 1
ATOM 583 O O . HIS A 1 73 ? 16.118 -6.392 -20.129 1.00 96.44 73 HIS A O 1
ATOM 589 N N . ARG A 1 74 ? 15.827 -7.472 -18.173 1.00 96.50 74 ARG A N 1
ATOM 590 C CA . ARG A 1 74 ? 16.720 -8.594 -18.500 1.00 96.50 74 ARG A CA 1
ATOM 591 C C . ARG A 1 74 ? 16.227 -9.349 -19.734 1.00 96.50 74 ARG A C 1
ATOM 593 O O . ARG A 1 74 ? 16.988 -9.510 -20.686 1.00 96.50 74 ARG A O 1
ATOM 600 N N . ILE A 1 75 ? 14.951 -9.736 -19.742 1.00 96.81 75 ILE A N 1
ATOM 601 C CA . ILE A 1 75 ? 14.334 -10.479 -20.848 1.00 96.81 75 ILE A CA 1
ATOM 602 C C . ILE A 1 75 ? 14.399 -9.668 -22.147 1.00 96.81 75 ILE A C 1
ATOM 604 O O . ILE A 1 75 ? 14.745 -10.208 -23.194 1.00 96.81 75 ILE A O 1
ATOM 608 N N . GLN A 1 76 ? 14.124 -8.361 -22.103 1.00 96.94 76 GLN A N 1
ATOM 609 C CA . GLN A 1 76 ? 14.222 -7.496 -23.283 1.00 96.94 76 GLN A CA 1
ATOM 610 C C . GLN A 1 76 ? 15.648 -7.434 -23.846 1.00 96.94 76 GLN A C 1
ATOM 612 O O . GLN A 1 76 ? 15.832 -7.502 -25.064 1.00 96.94 76 GLN A O 1
ATOM 617 N N . LYS A 1 77 ? 16.662 -7.342 -22.976 1.00 95.88 77 LYS A N 1
ATOM 618 C CA . LYS A 1 77 ? 18.072 -7.325 -23.386 1.00 95.88 77 LYS A CA 1
ATOM 619 C C . LYS A 1 77 ? 18.494 -8.647 -24.029 1.00 95.88 77 LYS A C 1
ATOM 621 O O . LYS A 1 77 ? 19.136 -8.631 -25.077 1.00 95.88 77 LYS A O 1
ATOM 626 N N . GLU A 1 78 ? 18.110 -9.775 -23.436 1.00 96.06 78 GLU A N 1
ATOM 627 C CA . GLU A 1 78 ? 18.367 -11.110 -23.992 1.00 96.06 78 GLU A CA 1
ATOM 628 C C . GLU A 1 78 ? 17.673 -11.295 -25.345 1.00 96.06 78 GLU A C 1
ATOM 630 O O . GLU A 1 78 ? 18.302 -11.727 -26.309 1.00 96.06 78 GLU A O 1
ATOM 635 N N . ASN A 1 79 ? 16.411 -10.875 -25.463 1.00 96.31 79 ASN A N 1
ATOM 636 C CA . ASN A 1 79 ? 15.662 -10.956 -26.715 1.00 96.31 79 ASN A CA 1
ATOM 637 C C . ASN A 1 79 ? 16.325 -10.127 -27.829 1.00 96.31 79 ASN A C 1
ATOM 639 O O . ASN A 1 79 ? 16.445 -10.597 -28.959 1.00 96.31 79 ASN A O 1
ATOM 643 N N . LYS A 1 80 ? 16.809 -8.918 -27.508 1.00 95.69 80 LYS A N 1
ATOM 644 C CA . LYS A 1 80 ? 17.558 -8.074 -28.452 1.00 95.69 80 LYS A CA 1
ATOM 645 C C . LYS A 1 80 ? 18.842 -8.760 -28.918 1.00 95.69 80 LYS A C 1
ATOM 647 O O . LYS A 1 80 ? 19.084 -8.817 -30.119 1.00 95.69 80 LYS A O 1
ATOM 652 N N . LYS A 1 81 ? 19.618 -9.330 -27.990 1.00 95.31 81 LYS A N 1
ATOM 653 C CA . LYS A 1 81 ? 20.865 -10.042 -28.302 1.00 95.31 81 LYS A CA 1
ATOM 654 C C . LYS A 1 81 ? 20.620 -11.239 -29.228 1.00 95.31 81 LYS A C 1
ATOM 656 O O . LYS A 1 81 ? 21.278 -11.356 -30.254 1.00 95.31 81 LYS A O 1
ATOM 661 N N . ILE A 1 82 ? 19.632 -12.078 -28.912 1.00 94.31 82 ILE A N 1
ATOM 662 C CA . ILE A 1 82 ? 19.273 -13.246 -29.734 1.00 94.31 82 ILE A CA 1
ATOM 663 C C . ILE A 1 82 ? 18.840 -12.811 -31.142 1.00 94.31 82 ILE A C 1
ATOM 665 O O . ILE A 1 82 ? 19.231 -13.421 -32.135 1.00 94.31 82 ILE A O 1
ATOM 669 N N . ARG A 1 83 ? 18.064 -11.724 -31.259 1.00 93.12 83 ARG A N 1
ATOM 670 C CA . ARG A 1 83 ? 17.667 -11.173 -32.567 1.00 93.12 83 ARG A CA 1
ATOM 671 C C . ARG A 1 83 ? 18.858 -10.660 -33.375 1.00 93.12 83 ARG A C 1
ATOM 673 O O . ARG A 1 83 ? 18.883 -10.842 -34.590 1.00 93.12 83 ARG A O 1
ATOM 680 N N . GLU A 1 84 ? 19.829 -10.024 -32.725 1.00 93.38 84 GLU A N 1
ATOM 681 C CA . GLU A 1 84 ? 21.067 -9.573 -33.369 1.00 93.38 84 GLU A CA 1
ATOM 682 C C . GLU A 1 84 ? 21.914 -10.760 -33.854 1.00 93.38 84 GLU A C 1
ATOM 684 O O . GLU A 1 84 ? 22.392 -10.738 -34.988 1.00 93.38 84 GLU A O 1
ATOM 689 N N . GLU A 1 85 ? 22.043 -11.822 -33.053 1.00 92.00 85 GLU A N 1
ATOM 690 C CA . GLU A 1 85 ? 22.737 -13.059 -33.438 1.00 92.00 85 GLU A CA 1
ATOM 691 C C . GLU A 1 85 ? 22.071 -13.736 -34.644 1.00 92.00 85 GLU A C 1
ATOM 693 O O . GLU A 1 85 ? 22.753 -14.058 -35.618 1.00 92.00 85 GLU A O 1
ATOM 698 N N . LEU A 1 86 ? 20.740 -13.857 -34.637 1.00 92.25 86 LEU A N 1
ATOM 699 C CA . LEU A 1 86 ? 19.982 -14.410 -35.760 1.00 92.25 86 LEU A CA 1
ATOM 700 C C . LEU A 1 86 ? 20.166 -13.582 -37.043 1.00 92.25 86 LEU A C 1
ATOM 702 O O . LEU A 1 86 ? 20.356 -14.139 -38.123 1.00 92.25 86 LEU A O 1
ATOM 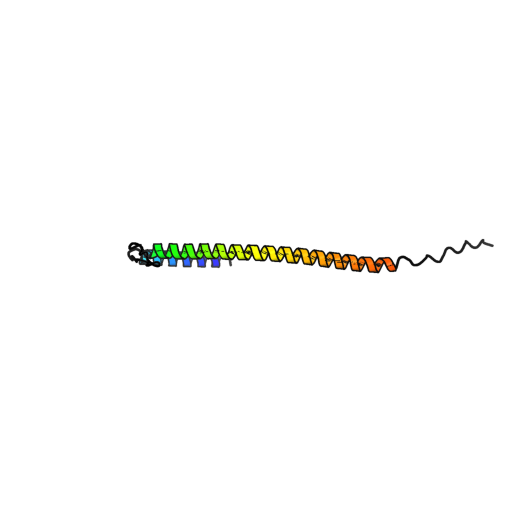706 N N . ASN A 1 87 ? 20.145 -12.249 -36.935 1.00 91.06 87 ASN A N 1
ATOM 707 C CA . ASN A 1 87 ? 20.397 -11.358 -38.070 1.00 91.06 87 ASN A CA 1
ATOM 708 C C . ASN A 1 87 ? 21.822 -11.516 -38.621 1.00 91.06 87 ASN A C 1
ATOM 710 O O . ASN A 1 87 ? 21.998 -11.533 -39.837 1.00 91.06 87 ASN A O 1
ATOM 714 N N . ARG A 1 88 ? 22.833 -11.661 -37.753 1.00 89.19 88 ARG A N 1
ATOM 715 C CA . ARG A 1 88 ? 24.216 -11.913 -38.185 1.00 89.19 88 ARG A CA 1
ATOM 716 C C . ARG A 1 88 ? 24.347 -13.251 -38.905 1.00 89.19 88 ARG A C 1
ATOM 718 O O . ARG A 1 88 ? 24.978 -13.295 -39.952 1.00 89.19 88 ARG A O 1
ATOM 725 N N . MET A 1 89 ? 23.736 -14.315 -38.381 1.00 84.94 89 MET A N 1
ATOM 726 C CA . MET A 1 89 ? 23.742 -15.636 -39.022 1.00 84.94 89 MET A CA 1
ATOM 727 C C . MET A 1 89 ? 23.068 -15.611 -40.395 1.00 84.94 89 MET A C 1
ATOM 729 O O . MET A 1 89 ? 23.639 -16.117 -41.355 1.00 84.94 89 MET A O 1
ATOM 733 N N . ARG A 1 90 ? 21.904 -14.956 -40.511 1.00 83.06 90 ARG A N 1
ATOM 734 C CA . ARG A 1 90 ? 21.222 -14.784 -41.802 1.00 83.06 90 ARG A CA 1
ATOM 735 C C . ARG A 1 90 ? 22.112 -14.071 -42.816 1.00 83.06 90 ARG A C 1
ATOM 737 O O . ARG A 1 90 ? 22.169 -14.484 -43.964 1.00 83.06 90 ARG A O 1
ATOM 744 N N . ASN A 1 91 ? 22.799 -13.014 -42.395 1.00 77.00 91 ASN A N 1
ATOM 745 C CA . ASN A 1 91 ? 23.629 -12.232 -43.303 1.00 77.00 91 ASN A CA 1
ATOM 746 C C . ASN A 1 91 ? 24.938 -12.950 -43.677 1.00 77.00 91 ASN A C 1
ATOM 748 O O . ASN A 1 91 ? 25.447 -12.701 -44.759 1.00 77.00 91 ASN A O 1
ATOM 752 N N . MET A 1 92 ? 25.470 -13.849 -42.840 1.00 71.31 92 MET A N 1
ATOM 753 C CA . MET A 1 92 ? 26.651 -14.655 -43.193 1.00 71.31 92 MET A CA 1
ATOM 754 C C . MET A 1 92 ? 26.350 -15.698 -44.281 1.00 71.31 92 MET A C 1
ATOM 756 O O . MET A 1 92 ? 27.198 -15.913 -45.135 1.00 71.31 92 MET A O 1
ATOM 760 N N . GLY A 1 93 ? 25.146 -16.282 -44.307 1.00 59.53 93 GLY A N 1
ATOM 761 C CA . GLY A 1 93 ? 24.749 -17.240 -45.352 1.00 59.53 93 GLY A CA 1
ATOM 762 C C . GLY A 1 93 ? 24.460 -16.623 -46.728 1.00 59.53 93 GLY A C 1
ATOM 763 O O . GLY A 1 93 ? 24.323 -17.357 -47.692 1.00 59.53 93 GLY A O 1
ATOM 764 N N . VAL A 1 94 ? 24.360 -15.292 -46.833 1.00 58.97 94 VAL A N 1
ATOM 765 C CA . VAL A 1 94 ? 24.110 -14.585 -48.108 1.00 58.97 94 VAL A CA 1
ATOM 766 C C . VAL A 1 94 ? 25.416 -14.220 -48.826 1.00 58.97 94 VAL A C 1
ATOM 768 O O . VAL A 1 94 ? 25.425 -14.074 -50.040 1.00 58.97 94 VAL A O 1
ATOM 771 N N . VAL A 1 95 ? 26.534 -14.109 -48.101 1.00 55.06 95 VAL A N 1
ATOM 772 C CA . VAL A 1 95 ? 27.833 -13.686 -48.665 1.00 55.06 95 VAL A CA 1
ATOM 773 C C . VAL A 1 95 ? 28.540 -14.824 -49.422 1.00 55.06 95 VAL A C 1
ATOM 775 O O . VAL A 1 95 ? 29.435 -14.560 -50.218 1.00 55.06 95 VAL A O 1
ATOM 778 N N . GLU A 1 96 ? 28.138 -16.085 -49.227 1.00 53.19 96 GLU A N 1
ATOM 779 C CA . GLU A 1 96 ? 28.715 -17.223 -49.964 1.00 53.19 96 GLU A CA 1
ATOM 780 C C . GLU A 1 96 ? 28.197 -17.363 -51.411 1.00 53.19 96 GLU A C 1
ATOM 782 O O . GLU A 1 96 ? 28.906 -17.945 -52.226 1.00 53.19 96 GLU A O 1
ATOM 787 N N . ASP A 1 97 ? 27.045 -16.778 -51.771 1.00 52.31 97 ASP A N 1
ATOM 788 C CA . ASP A 1 97 ? 26.477 -16.871 -53.136 1.00 52.31 97 ASP A CA 1
ATOM 789 C C . ASP A 1 97 ? 26.941 -15.745 -54.093 1.00 52.31 97 ASP A C 1
ATOM 791 O O . ASP A 1 97 ? 26.742 -15.833 -55.305 1.00 52.31 97 ASP A O 1
ATOM 795 N N . GLU A 1 98 ? 27.605 -14.695 -53.594 1.00 52.81 98 GLU A N 1
ATOM 796 C CA . GLU A 1 98 ? 28.051 -13.539 -54.404 1.00 52.81 98 GLU A CA 1
ATOM 797 C C . GLU A 1 98 ? 29.440 -13.710 -55.055 1.00 52.81 98 GLU A C 1
ATOM 799 O O . GLU A 1 98 ? 29.967 -12.774 -55.648 1.00 52.81 98 GLU A O 1
ATOM 804 N N . ASN A 1 99 ? 30.044 -14.901 -54.976 1.00 49.41 99 ASN A N 1
ATOM 805 C CA . ASN A 1 99 ? 31.360 -15.201 -55.563 1.00 49.41 99 ASN A CA 1
ATOM 806 C C . ASN A 1 99 ? 31.278 -16.175 -56.751 1.00 49.41 99 ASN A C 1
ATOM 808 O O . ASN A 1 99 ? 32.191 -16.971 -56.984 1.00 49.41 99 ASN A O 1
ATOM 812 N N . THR A 1 100 ? 30.190 -16.115 -57.521 1.00 48.31 100 THR A N 1
ATOM 813 C CA . THR A 1 100 ? 30.152 -16.764 -58.835 1.00 48.31 100 THR A CA 1
ATOM 814 C C . THR A 1 100 ? 30.926 -15.867 -59.808 1.00 48.31 100 THR A C 1
ATOM 816 O O . THR A 1 100 ? 30.500 -14.735 -60.020 1.00 48.31 100 THR A O 1
ATOM 819 N N . PRO A 1 101 ? 32.079 -16.290 -60.360 1.00 45.22 101 PRO A N 1
ATOM 820 C CA . PRO A 1 101 ? 32.794 -15.474 -61.332 1.00 45.22 101 PRO A CA 1
ATOM 821 C C . PRO A 1 101 ? 31.910 -15.296 -62.569 1.00 45.22 101 PRO A C 1
ATOM 823 O O . PRO A 1 101 ? 31.456 -16.291 -63.136 1.00 45.22 101 PRO A O 1
ATOM 826 N N . ASP A 1 102 ? 31.674 -14.045 -62.968 1.00 52.66 102 ASP A N 1
ATOM 827 C CA . ASP A 1 102 ? 30.995 -13.691 -64.216 1.00 52.66 102 ASP A CA 1
ATOM 828 C C . ASP A 1 102 ? 31.753 -14.316 -65.399 1.00 52.66 102 ASP A C 1
ATOM 830 O O . ASP A 1 102 ? 32.757 -13.794 -65.887 1.00 52.66 102 ASP A O 1
ATOM 834 N N . ILE A 1 103 ? 31.290 -15.483 -65.847 1.00 59.00 103 ILE A N 1
ATOM 835 C CA . ILE A 1 103 ? 31.613 -16.016 -67.165 1.00 59.00 103 ILE A CA 1
ATOM 836 C C . ILE A 1 103 ? 30.640 -15.337 -68.119 1.00 59.00 103 ILE A C 1
ATOM 838 O O . ILE A 1 103 ? 29.493 -15.756 -68.190 1.00 59.00 103 ILE A O 1
ATOM 842 N N . ASP A 1 104 ? 31.071 -14.251 -68.763 1.00 55.84 104 ASP A N 1
ATOM 843 C CA . ASP A 1 104 ? 30.819 -13.972 -70.186 1.00 55.84 104 ASP A CA 1
ATOM 844 C C . ASP A 1 104 ? 31.144 -12.509 -70.541 1.00 55.84 104 ASP A C 1
ATOM 846 O O . ASP A 1 104 ? 30.278 -11.641 -70.604 1.00 55.84 104 ASP A O 1
ATOM 850 N N . GLU A 1 105 ? 32.401 -12.256 -70.905 1.00 57.88 105 GLU A N 1
ATOM 851 C CA . GLU A 1 105 ? 32.694 -11.318 -71.994 1.00 57.88 105 GLU A CA 1
ATOM 852 C C . GLU A 1 105 ? 33.423 -12.091 -73.099 1.00 57.88 105 GLU A C 1
ATOM 854 O O . GLU A 1 105 ? 34.652 -12.116 -73.189 1.00 57.88 105 GLU A O 1
ATOM 859 N N . ALA A 1 106 ? 32.654 -12.778 -73.947 1.00 64.00 106 ALA A N 1
ATOM 860 C CA . ALA A 1 106 ? 33.156 -13.202 -75.249 1.00 64.00 106 ALA A CA 1
ATOM 861 C C . ALA A 1 106 ? 33.340 -11.951 -76.137 1.00 64.00 106 ALA A C 1
ATOM 863 O O . ALA A 1 106 ? 32.443 -11.103 -76.185 1.00 64.00 106 ALA A O 1
ATOM 864 N N . PRO A 1 107 ? 34.476 -11.799 -76.843 1.00 62.00 107 PRO A N 1
ATOM 865 C CA . PRO A 1 107 ? 34.749 -10.598 -77.624 1.00 62.00 107 PRO A CA 1
ATOM 866 C C . PRO A 1 107 ? 33.775 -10.462 -78.808 1.00 62.00 107 PRO A C 1
ATOM 868 O O . PRO A 1 107 ? 33.304 -11.472 -79.342 1.00 62.00 107 PRO A O 1
ATOM 871 N N . PRO A 1 108 ? 33.480 -9.224 -79.252 1.00 62.09 108 PRO A N 1
ATOM 872 C CA . PRO A 1 108 ? 32.487 -8.980 -80.288 1.00 62.09 108 PRO A CA 1
ATOM 873 C C . PRO A 1 108 ? 32.937 -9.588 -81.618 1.00 62.09 108 PRO A C 1
ATOM 875 O O . PRO A 1 108 ? 34.036 -9.321 -82.108 1.00 62.09 108 PRO A O 1
ATOM 878 N N . VAL A 1 109 ? 32.061 -10.401 -82.210 1.00 65.62 109 VAL A N 1
ATOM 879 C CA . VAL A 1 109 ? 32.259 -10.988 -83.539 1.00 65.62 109 VAL A CA 1
ATOM 880 C C . VAL A 1 109 ? 32.263 -9.857 -84.578 1.00 65.62 109 VAL A C 1
ATOM 882 O O . VAL A 1 109 ? 31.281 -9.113 -84.653 1.00 65.62 109 VAL A O 1
ATOM 885 N N . PRO A 1 110 ? 33.329 -9.688 -85.383 1.00 58.06 110 PRO A N 1
ATOM 886 C CA . PRO A 1 110 ? 33.342 -8.687 -86.437 1.00 58.06 110 PRO A CA 1
ATOM 887 C C . PRO A 1 110 ? 32.430 -9.139 -87.581 1.00 58.06 110 PRO A C 1
ATOM 889 O O . PRO A 1 110 ? 32.564 -10.246 -88.102 1.00 58.06 110 PRO A O 1
ATOM 892 N N . GLY A 1 111 ? 31.487 -8.274 -87.949 1.00 61.22 111 GLY A N 1
ATOM 893 C CA . GLY A 1 111 ? 30.558 -8.513 -89.047 1.00 61.22 111 GLY A CA 1
ATOM 894 C C . GLY A 1 111 ? 31.235 -8.424 -90.414 1.00 61.22 111 GLY A C 1
ATOM 895 O O . GLY A 1 111 ? 31.819 -7.392 -90.747 1.00 61.22 111 GLY A O 1
ATOM 896 N N . ASN A 1 112 ? 31.143 -9.510 -91.184 1.00 44.25 112 ASN A N 1
ATOM 897 C CA . ASN A 1 112 ? 30.579 -9.566 -92.541 1.00 44.25 112 ASN A CA 1
ATOM 898 C C . ASN A 1 112 ? 30.541 -11.013 -93.042 1.00 44.25 112 ASN A C 1
ATOM 900 O O . ASN A 1 112 ? 31.584 -11.695 -92.942 1.00 44.25 112 ASN A O 1
#

Foldseek 3Di:
DVVVVVVVVVVVVVVLVVVCVVQVVQWDWDDDPPDIDPTDRPSVVVVVVVVVVVVVVVVVVVVVVVVVVVVVVVVVVVVVVVVVVVVVVVVVVVVVVPPDPDPDDDDDDDDD

Sequence (112 aa):
MWIFRWLLIAVVMLLILGFALQNQEQTVSVNILNYSTPNLPLYLILYIAFGAGLLLWVAVSMVHVLKLKGEIHRIQKENKKIREELNRMRNMGVVEDENTPDIDEAPPVPGN

Secondary structure (DSSP, 8-state):
-HHHHHHHHHHHHHHHHHHHHHTTT-EE--EETTEE---EEHHHHHHHHHHHHHHHHHHHHHHHHHHHHHHHHHHHHHHHHHHHHHHHHHHHTTTTSTT------PPPPPP-

pLDDT: mean 86.97, std 15.2, range [44.25, 97.94]

Radius of gyration: 37.04 Å; chains: 1; bounding box: 56×22×121 Å